Protein AF-A0A535J4G8-F1 (afdb_monomer_lite)

Secondary structure (DSSP, 8-state):
---HHHHHHHHHHHHHTTT--S--EEE---SS-SHHHHHHHHH-TTSEEE-

Structure (mmCIF, N/CA/C/O backbone):
data_AF-A0A535J4G8-F1
#
_entry.id   AF-A0A535J4G8-F1
#
loop_
_atom_site.group_PDB
_atom_site.id
_atom_site.type_symbol
_atom_site.label_atom_id
_atom_site.label_alt_id
_atom_site.label_comp_id
_atom_site.label_asym_id
_atom_site.label_entity_id
_atom_site.label_seq_id
_atom_site.pdbx_PDB_ins_code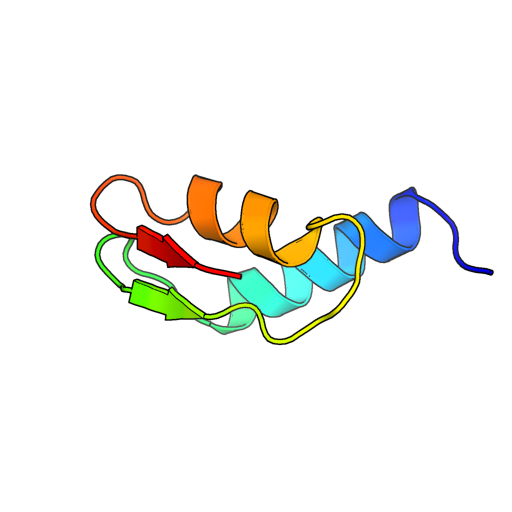
_atom_site.Cartn_x
_atom_site.Cartn_y
_atom_site.Cartn_z
_atom_site.occupancy
_atom_site.B_iso_or_equiv
_atom_site.auth_seq_id
_atom_site.auth_comp_id
_atom_site.auth_asym_id
_atom_site.auth_atom_id
_atom_site.pdbx_PDB_model_num
ATOM 1 N N . MET A 1 1 ? 11.548 -6.121 -16.445 1.00 43.31 1 MET A N 1
ATOM 2 C CA . MET 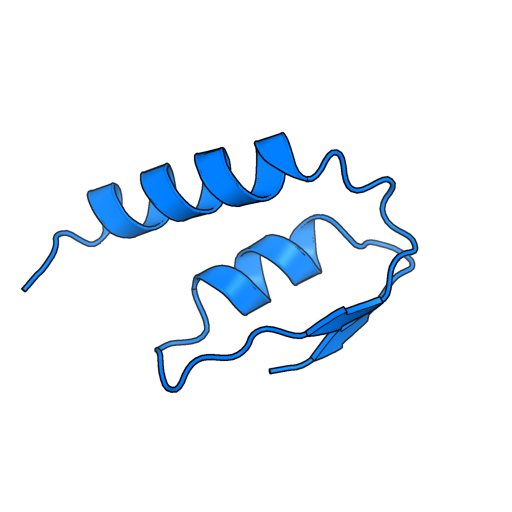A 1 1 ? 12.801 -5.854 -15.702 1.00 43.31 1 MET A CA 1
ATOM 3 C C . MET A 1 1 ? 12.757 -4.397 -15.257 1.00 43.31 1 MET A C 1
ATOM 5 O O . MET A 1 1 ? 12.721 -3.528 -16.108 1.00 43.31 1 MET A O 1
ATOM 9 N N . GLY A 1 2 ? 12.600 -4.112 -13.964 1.00 60.44 2 GLY A N 1
ATOM 10 C CA . GLY A 1 2 ? 12.455 -2.736 -13.465 1.00 60.44 2 GLY A CA 1
ATOM 11 C C . GLY A 1 2 ? 13.074 -2.628 -12.082 1.00 60.44 2 GLY A C 1
ATOM 12 O O . GLY A 1 2 ? 12.874 -3.530 -11.263 1.00 60.44 2 GLY A O 1
ATOM 13 N N . SER A 1 3 ? 13.858 -1.583 -11.832 1.00 81.38 3 SER A N 1
ATOM 14 C CA . SER A 1 3 ? 14.587 -1.414 -10.573 1.00 81.38 3 SER A CA 1
ATOM 15 C C . SER A 1 3 ? 13.625 -1.362 -9.380 1.00 81.38 3 SER A C 1
ATOM 17 O O . SER A 1 3 ? 12.490 -0.892 -9.487 1.00 81.38 3 SER A O 1
ATOM 19 N N . ARG A 1 4 ? 14.061 -1.870 -8.222 1.00 79.88 4 ARG A N 1
ATOM 20 C CA . ARG A 1 4 ? 13.269 -1.825 -6.980 1.00 79.88 4 ARG A CA 1
ATOM 21 C C . ARG A 1 4 ? 12.882 -0.387 -6.622 1.00 79.88 4 ARG A C 1
ATOM 23 O O . ARG A 1 4 ? 11.759 -0.155 -6.201 1.00 79.88 4 ARG A O 1
ATOM 30 N N . VAL A 1 5 ? 13.787 0.562 -6.860 1.00 85.69 5 VAL A N 1
ATOM 31 C CA . VAL A 1 5 ? 13.582 1.994 -6.606 1.00 85.69 5 VAL A CA 1
ATOM 32 C C . VAL A 1 5 ? 12.497 2.579 -7.512 1.00 85.69 5 VAL A C 1
ATOM 34 O O . VAL A 1 5 ? 11.582 3.221 -7.008 1.00 85.69 5 VAL A O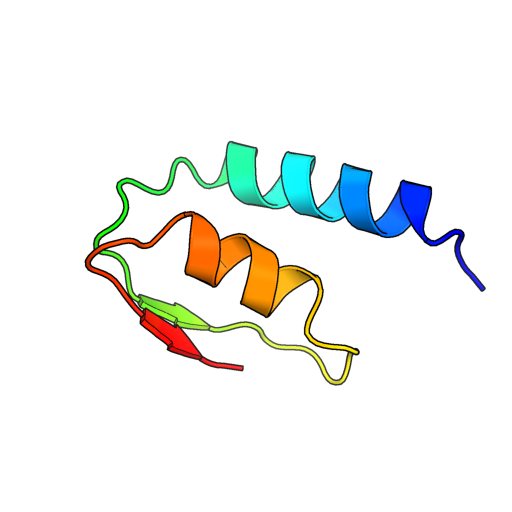 1
ATOM 37 N N . GLY A 1 6 ? 12.527 2.294 -8.821 1.00 88.44 6 GLY A N 1
ATOM 38 C CA . GLY A 1 6 ? 11.523 2.817 -9.755 1.00 88.44 6 GLY A CA 1
ATOM 39 C C . GLY A 1 6 ? 10.104 2.364 -9.408 1.00 88.44 6 GLY A C 1
ATOM 40 O O . GLY A 1 6 ? 9.170 3.159 -9.442 1.00 88.44 6 GLY A O 1
ATOM 41 N N . LYS A 1 7 ? 9.947 1.108 -8.969 1.00 87.31 7 LYS A N 1
ATOM 42 C CA . LYS A 1 7 ? 8.647 0.586 -8.515 1.00 87.31 7 LYS A CA 1
ATOM 43 C C . LYS A 1 7 ? 8.122 1.295 -7.264 1.00 87.31 7 LYS A C 1
ATOM 45 O O . LYS A 1 7 ? 6.916 1.464 -7.134 1.00 87.31 7 LYS A O 1
ATOM 50 N N . MET A 1 8 ? 9.009 1.691 -6.352 1.00 90.44 8 MET A N 1
ATOM 51 C CA . MET A 1 8 ? 8.628 2.414 -5.133 1.00 90.44 8 MET A CA 1
ATOM 52 C C . MET A 1 8 ? 8.204 3.846 -5.459 1.00 90.44 8 MET A C 1
ATOM 54 O O . MET A 1 8 ? 7.182 4.293 -4.952 1.00 90.44 8 MET A O 1
ATOM 58 N N . TRP A 1 9 ? 8.934 4.521 -6.352 1.00 92.88 9 TRP A N 1
ATOM 59 C CA . TRP A 1 9 ? 8.588 5.874 -6.783 1.00 92.88 9 TRP A CA 1
ATOM 60 C C . TRP A 1 9 ? 7.230 5.916 -7.491 1.00 92.88 9 TRP A C 1
ATOM 62 O O . TRP A 1 9 ? 6.357 6.673 -7.088 1.00 92.88 9 TRP A O 1
ATOM 72 N N . ILE A 1 10 ? 7.007 5.025 -8.466 1.00 92.69 10 ILE A N 1
ATOM 73 C CA . ILE A 1 10 ? 5.724 4.932 -9.183 1.00 92.69 10 ILE A CA 1
ATOM 74 C C . ILE A 1 10 ? 4.576 4.632 -8.217 1.00 92.69 10 ILE A C 1
ATOM 76 O O . ILE A 1 10 ? 3.520 5.250 -8.308 1.00 92.69 10 ILE A O 1
ATOM 80 N N . ARG A 1 11 ? 4.780 3.704 -7.274 1.00 94.50 11 ARG A N 1
ATOM 81 C CA . ARG A 1 11 ? 3.793 3.399 -6.236 1.00 94.50 11 ARG A CA 1
ATOM 82 C C . ARG A 1 11 ? 3.413 4.651 -5.451 1.00 94.50 11 ARG A C 1
ATOM 84 O O . ARG A 1 11 ? 2.227 4.894 -5.268 1.00 94.50 11 ARG A O 1
ATOM 91 N N . ASP A 1 12 ? 4.395 5.400 -4.958 1.00 94.81 12 ASP A N 1
ATOM 92 C CA . ASP A 1 12 ? 4.119 6.583 -4.143 1.00 94.81 12 ASP A CA 1
ATOM 93 C C . ASP A 1 12 ? 3.413 7.661 -4.967 1.00 94.81 12 ASP A C 1
ATOM 95 O O . ASP A 1 12 ? 2.359 8.122 -4.546 1.00 94.81 12 ASP A O 1
ATOM 99 N N . SER A 1 13 ? 3.869 7.942 -6.191 1.00 95.31 13 SER A N 1
ATOM 100 C CA . SER A 1 13 ? 3.186 8.890 -7.083 1.00 95.31 13 SER A CA 1
ATOM 101 C C . SER A 1 13 ? 1.733 8.505 -7.380 1.00 95.31 13 SER A C 1
ATOM 103 O O . SER A 1 13 ? 0.860 9.370 -7.374 1.00 95.31 13 SER A O 1
ATOM 105 N N . LEU A 1 14 ? 1.454 7.220 -7.622 1.00 94.12 14 LEU A N 1
ATOM 106 C CA . LEU A 1 14 ? 0.090 6.741 -7.857 1.00 94.12 14 LEU A CA 1
ATOM 107 C C . LEU A 1 14 ? -0.787 6.891 -6.611 1.00 94.12 14 LEU A C 1
ATOM 109 O O . LEU A 1 14 ? -1.901 7.393 -6.708 1.00 94.12 14 LEU A O 1
ATOM 113 N N . LEU A 1 15 ? -0.295 6.460 -5.448 1.00 95.12 15 LEU A N 1
ATOM 114 C CA . LEU A 1 15 ? -1.073 6.489 -4.209 1.00 95.12 15 LEU A CA 1
ATOM 115 C C . LEU A 1 15 ? -1.302 7.910 -3.691 1.00 95.12 15 LEU A C 1
ATOM 117 O O . LEU A 1 15 ? -2.369 8.190 -3.151 1.00 95.12 15 LEU A O 1
ATOM 121 N N . ASP A 1 16 ? -0.330 8.801 -3.870 1.00 95.25 16 ASP A N 1
ATOM 122 C CA . ASP A 1 16 ? -0.453 10.196 -3.456 1.00 95.25 16 ASP A CA 1
ATOM 123 C C . ASP A 1 16 ? -1.500 10.929 -4.315 1.00 95.25 16 ASP A C 1
ATOM 125 O O . ASP A 1 16 ? -2.268 11.736 -3.794 1.00 95.25 16 ASP A O 1
ATOM 129 N N . GLY A 1 17 ? -1.626 10.570 -5.599 1.00 95.06 17 GLY A N 1
ATOM 130 C CA . GLY A 1 17 ? -2.659 11.105 -6.495 1.00 95.06 17 GLY A CA 1
ATOM 131 C C . GLY A 1 17 ? -4.092 10.650 -6.183 1.00 95.06 17 GLY A C 1
ATOM 132 O O . GLY A 1 17 ? -5.040 11.268 -6.661 1.00 95.06 17 GLY A O 1
ATOM 133 N N . LEU A 1 18 ? -4.276 9.598 -5.376 1.00 92.94 18 LEU A N 1
ATOM 134 C CA . LEU A 1 18 ? -5.605 9.107 -4.982 1.00 92.94 18 LEU A CA 1
ATOM 135 C C . LEU A 1 18 ? -6.217 9.882 -3.809 1.00 92.94 18 LEU A C 1
ATOM 137 O O . LEU A 1 18 ? -7.395 9.689 -3.517 1.00 92.94 18 LEU A O 1
ATOM 141 N N . HIS A 1 19 ? -5.440 10.740 -3.136 1.00 93.44 19 HIS A N 1
ATOM 142 C CA . HIS A 1 19 ? -5.886 11.532 -1.983 1.00 93.44 19 HIS A CA 1
ATOM 143 C C . HIS A 1 19 ? -6.643 10.705 -0.923 1.00 93.44 19 HIS A C 1
ATOM 145 O O . HIS A 1 19 ? -7.689 11.122 -0.419 1.00 93.44 19 HIS A O 1
ATOM 151 N N . LEU A 1 20 ? -6.113 9.519 -0.598 1.00 94.75 20 LEU A N 1
ATOM 152 C CA . LEU A 1 20 ? -6.694 8.619 0.401 1.00 94.75 20 LEU A CA 1
ATOM 153 C C . LEU A 1 20 ? -6.770 9.311 1.768 1.00 94.75 20 LEU A C 1
ATOM 155 O O . LEU A 1 20 ? -5.790 9.893 2.237 1.00 94.75 20 LEU A O 1
ATOM 159 N N . ARG A 1 21 ? -7.929 9.223 2.419 1.00 95.81 21 ARG A N 1
ATOM 160 C CA . ARG A 1 21 ? -8.196 9.801 3.744 1.00 95.81 21 ARG A CA 1
ATOM 161 C C . ARG A 1 21 ? -7.903 8.823 4.870 1.00 95.81 21 ARG A C 1
ATOM 163 O O . ARG A 1 21 ? -7.764 9.232 6.019 1.00 95.81 21 ARG A O 1
ATOM 170 N N . GLY A 1 22 ? -7.793 7.543 4.544 1.00 96.81 22 GLY A N 1
ATOM 171 C CA . GLY A 1 22 ? -7.313 6.514 5.445 1.00 96.81 22 GLY A CA 1
ATOM 172 C C . GLY A 1 22 ? -8.370 5.534 5.940 1.00 96.81 22 GLY A C 1
ATOM 173 O O . GLY A 1 22 ? -8.047 4.645 6.728 1.00 96.81 22 GLY A O 1
ATOM 174 N N . ASN A 1 23 ? -9.614 5.683 5.500 1.00 97.75 23 ASN A N 1
ATOM 175 C CA . ASN A 1 23 ? -10.762 4.868 5.898 1.00 97.75 23 ASN A CA 1
ATOM 176 C C . ASN A 1 23 ? -11.433 4.168 4.706 1.00 97.75 23 ASN A C 1
ATOM 178 O O . ASN A 1 23 ? -12.489 3.555 4.850 1.00 97.75 23 ASN A O 1
ATOM 182 N N . GLU A 1 24 ? -10.831 4.258 3.523 1.00 97.69 24 GLU A N 1
ATOM 183 C CA . GLU A 1 24 ? -11.333 3.643 2.306 1.00 97.69 24 GLU A CA 1
ATOM 184 C C . GLU A 1 24 ? -11.069 2.130 2.263 1.00 97.69 24 GLU A C 1
ATOM 186 O O . GLU A 1 24 ? -10.215 1.586 2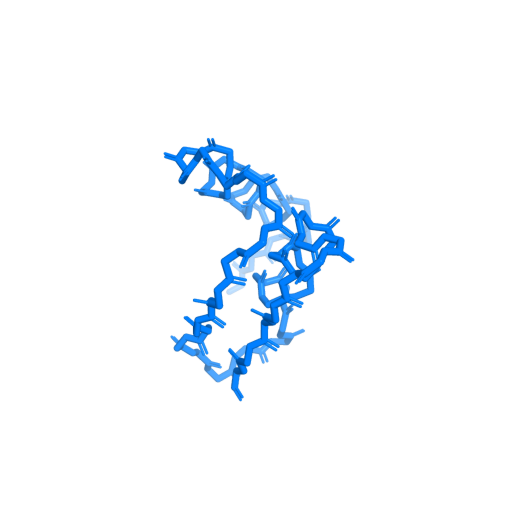.967 1.00 97.69 24 GLU A O 1
ATOM 191 N N . THR A 1 25 ? -11.801 1.440 1.385 1.00 97.69 25 THR A N 1
ATOM 192 C CA . THR A 1 25 ? -11.471 0.074 0.962 1.00 97.69 25 THR A CA 1
ATOM 193 C C . THR A 1 25 ? -10.885 0.121 -0.445 1.00 97.69 25 THR A C 1
ATOM 195 O O . THR A 1 25 ? -11.550 0.580 -1.370 1.00 97.69 25 THR A O 1
ATOM 198 N N . VAL A 1 26 ? -9.647 -0.340 -0.605 1.00 96.12 26 VAL A N 1
ATOM 199 C CA . VAL A 1 26 ? -8.907 -0.351 -1.875 1.00 96.12 26 VAL A CA 1
ATOM 200 C C . VAL A 1 26 ? -8.735 -1.786 -2.368 1.00 96.12 26 VAL A C 1
ATOM 202 O O . VAL A 1 26 ? -8.383 -2.665 -1.585 1.00 96.12 26 VAL A O 1
ATOM 205 N N . LEU A 1 27 ? -8.954 -2.006 -3.667 1.00 96.50 27 LEU A N 1
ATOM 206 C CA . LEU A 1 27 ? -8.682 -3.266 -4.363 1.00 96.50 27 LEU A CA 1
ATOM 207 C C . LEU A 1 27 ? -7.448 -3.100 -5.268 1.00 96.50 27 LEU A C 1
ATOM 209 O O . LEU A 1 27 ? -7.473 -2.279 -6.184 1.00 96.50 27 LEU A O 1
ATOM 213 N N . ASP A 1 28 ? -6.385 -3.865 -5.024 1.00 94.25 28 ASP A N 1
ATOM 214 C CA . ASP A 1 28 ? -5.217 -3.973 -5.901 1.00 94.25 28 ASP A CA 1
ATOM 215 C C . ASP A 1 28 ? -5.471 -5.060 -6.947 1.00 94.25 28 ASP A C 1
ATOM 217 O O . ASP A 1 28 ? -5.499 -6.246 -6.638 1.00 94.25 28 ASP A O 1
ATOM 221 N N . VAL A 1 29 ? -5.674 -4.666 -8.201 1.00 92.81 29 VAL A N 1
ATOM 222 C CA . VAL A 1 29 ? -5.901 -5.616 -9.297 1.00 92.81 29 VAL A CA 1
ATOM 223 C C . VAL A 1 29 ? -4.571 -5.877 -9.999 1.00 92.81 29 VAL A C 1
ATOM 225 O O . VAL A 1 29 ? -4.230 -5.221 -10.984 1.00 92.81 29 VAL A O 1
ATOM 228 N N . GLY A 1 30 ? -3.798 -6.840 -9.493 1.00 88.94 30 GLY A N 1
ATOM 229 C CA . GLY A 1 30 ? -2.530 -7.226 -10.110 1.00 88.94 30 GLY A CA 1
ATOM 230 C C . GLY A 1 30 ? -1.911 -8.499 -9.537 1.00 88.94 30 GLY A C 1
ATOM 231 O O . GLY A 1 30 ? -1.927 -8.737 -8.340 1.00 88.94 30 GLY A O 1
ATOM 232 N N . CYS A 1 31 ? -1.265 -9.303 -10.385 1.00 87.88 31 CYS A N 1
ATOM 233 C CA . CYS A 1 31 ? -0.590 -10.550 -9.987 1.00 87.88 31 CYS A CA 1
ATOM 234 C C . CYS A 1 31 ? 0.840 -10.336 -9.438 1.00 87.88 31 CYS A C 1
ATOM 236 O O . CYS A 1 31 ? 1.706 -11.203 -9.550 1.00 87.88 31 CYS A O 1
ATOM 238 N N . GLY A 1 32 ? 1.137 -9.128 -8.956 1.00 87.06 32 GLY A N 1
ATOM 239 C CA . GLY A 1 32 ? 2.486 -8.698 -8.599 1.00 87.06 32 GLY A CA 1
ATOM 240 C C . GLY A 1 32 ? 2.927 -9.125 -7.196 1.00 87.06 32 GLY A C 1
ATOM 241 O O . GLY A 1 32 ? 2.270 -9.879 -6.496 1.00 87.06 32 GLY A O 1
ATOM 242 N N . HIS A 1 33 ? 4.044 -8.556 -6.736 1.00 88.56 33 HIS A N 1
ATOM 243 C CA . HIS A 1 33 ? 4.596 -8.805 -5.394 1.00 88.56 33 HIS A CA 1
ATOM 244 C C . HIS A 1 33 ? 3.907 -7.969 -4.291 1.00 88.56 33 HIS A C 1
ATOM 246 O O . HIS A 1 33 ? 4.521 -7.673 -3.269 1.00 88.56 33 HIS A O 1
ATOM 252 N N . GLY A 1 34 ? 2.687 -7.477 -4.535 1.00 92.12 34 GLY A N 1
ATOM 253 C CA . GLY A 1 34 ? 1.934 -6.650 -3.584 1.00 92.12 34 GLY A CA 1
ATOM 254 C C . GLY A 1 34 ? 2.547 -5.279 -3.269 1.00 92.12 34 GLY A C 1
ATOM 255 O O . GLY A 1 34 ? 2.223 -4.683 -2.247 1.00 92.12 34 GLY A O 1
ATOM 256 N N . VAL A 1 35 ? 3.453 -4.750 -4.103 1.00 94.12 35 VAL A N 1
ATOM 257 C CA . VAL A 1 35 ? 4.120 -3.456 -3.835 1.00 94.12 35 VAL A CA 1
ATOM 258 C C . VAL A 1 35 ? 3.107 -2.310 -3.741 1.00 94.12 35 VAL A C 1
ATOM 260 O O . VAL A 1 35 ? 3.271 -1.434 -2.887 1.00 94.12 35 VAL A O 1
ATOM 263 N N . LEU A 1 36 ? 2.072 -2.328 -4.588 1.00 93.75 36 LEU A N 1
ATOM 264 C CA . LEU A 1 36 ? 0.995 -1.340 -4.569 1.00 93.75 36 LEU A CA 1
ATOM 265 C C . LEU A 1 36 ? 0.038 -1.602 -3.401 1.00 93.75 36 LEU A C 1
ATOM 267 O O . LEU A 1 36 ? -0.144 -0.699 -2.585 1.00 93.75 36 LEU A O 1
ATOM 271 N N . LEU A 1 37 ? -0.443 -2.844 -3.240 1.00 95.81 37 LEU A N 1
ATOM 272 C CA . LEU A 1 37 ? -1.276 -3.265 -2.109 1.00 95.81 37 LEU A CA 1
ATOM 273 C C . LEU A 1 37 ? -0.702 -2.862 -0.741 1.00 95.81 37 LEU A C 1
ATOM 275 O O . LEU A 1 37 ? -1.384 -2.229 0.062 1.00 95.81 37 LEU A O 1
ATOM 279 N N . ILE A 1 38 ? 0.571 -3.173 -0.474 1.00 96.06 38 ILE A N 1
ATOM 280 C CA . ILE A 1 38 ? 1.233 -2.849 0.801 1.00 96.06 38 ILE A CA 1
ATOM 281 C C . ILE A 1 38 ? 1.362 -1.330 0.977 1.00 96.06 38 ILE A C 1
ATOM 283 O O . ILE A 1 38 ? 1.237 -0.816 2.089 1.00 96.06 38 ILE A O 1
ATOM 287 N N . GLY A 1 39 ? 1.627 -0.596 -0.107 1.00 95.81 39 GLY A N 1
ATOM 288 C CA . GLY A 1 39 ? 1.674 0.865 -0.077 1.00 95.81 39 GLY A CA 1
ATOM 289 C C . GLY A 1 39 ? 0.325 1.494 0.261 1.00 95.81 39 GLY A C 1
ATOM 290 O O . GLY A 1 39 ? 0.287 2.442 1.046 1.00 95.81 39 GLY A O 1
ATOM 291 N N . ALA A 1 40 ? -0.756 0.958 -0.312 1.00 96.50 40 ALA A N 1
ATOM 292 C CA . ALA A 1 40 ? -2.121 1.390 -0.045 1.00 96.50 40 ALA A CA 1
ATOM 293 C C . ALA A 1 40 ? -2.512 1.077 1.403 1.00 96.50 40 ALA A C 1
ATOM 295 O O . ALA A 1 40 ? -2.933 1.975 2.123 1.00 96.50 40 ALA A O 1
ATOM 296 N N . ALA A 1 41 ? -2.265 -0.151 1.873 1.00 97.06 41 ALA A N 1
ATOM 297 C CA . ALA A 1 41 ? -2.572 -0.570 3.241 1.00 97.06 41 ALA A CA 1
ATOM 298 C C . ALA A 1 41 ? -1.955 0.364 4.296 1.00 97.06 41 ALA A C 1
ATOM 300 O O . ALA A 1 41 ? -2.615 0.746 5.257 1.00 97.06 41 ALA A O 1
ATOM 301 N N . LYS A 1 42 ? -0.706 0.804 4.089 1.00 96.75 42 LYS A N 1
ATOM 302 C CA . LYS A 1 42 ? -0.025 1.747 4.994 1.00 96.75 42 LYS A CA 1
ATOM 303 C C . LYS A 1 42 ? -0.679 3.128 5.068 1.00 96.75 42 LYS A C 1
ATOM 305 O O . LYS A 1 42 ? -0.508 3.810 6.072 1.00 96.75 42 LYS A O 1
ATOM 310 N N . ARG A 1 43 ? -1.389 3.550 4.020 1.00 96.50 43 ARG A N 1
ATOM 311 C CA . ARG A 1 43 ? -2.113 4.830 3.962 1.00 96.50 43 ARG A CA 1
ATOM 312 C C . ARG A 1 43 ? -3.556 4.712 4.467 1.00 96.50 43 ARG A C 1
ATOM 314 O O . ARG A 1 43 ? -4.227 5.730 4.559 1.00 96.50 43 ARG A O 1
ATOM 321 N N . LEU A 1 44 ? -4.017 3.506 4.815 1.00 97.62 44 LEU A N 1
ATOM 322 C CA . LEU A 1 44 ? -5.385 3.200 5.245 1.00 97.62 44 LEU A CA 1
ATOM 323 C C . LEU A 1 44 ? -5.441 2.737 6.716 1.00 97.62 44 LEU A C 1
ATOM 325 O O . LEU A 1 44 ? -5.804 1.591 6.975 1.00 97.62 44 LEU A O 1
ATOM 329 N N . PRO A 1 45 ? -5.099 3.589 7.706 1.00 96.69 45 PRO A N 1
ATOM 330 C CA . PRO A 1 45 ? -5.047 3.202 9.121 1.00 96.69 45 PRO A CA 1
ATOM 331 C C . PRO A 1 45 ? -6.378 2.691 9.694 1.00 96.69 45 PRO A C 1
ATOM 333 O O . PRO A 1 45 ? -6.372 1.949 10.672 1.00 96.69 45 PRO A O 1
ATOM 336 N N . GLN A 1 46 ? -7.509 3.093 9.113 1.00 97.56 46 GLN A N 1
ATOM 337 C CA . GLN A 1 46 ? -8.857 2.663 9.504 1.00 97.56 46 GLN A CA 1
ATOM 338 C C . GLN A 1 46 ? -9.597 1.971 8.349 1.00 97.56 46 GLN A C 1
ATOM 340 O O . GLN A 1 46 ? -10.784 1.670 8.456 1.00 97.56 46 GLN A O 1
ATOM 345 N N . GLY A 1 47 ? -8.909 1.760 7.229 1.00 96.25 47 GLY A N 1
ATOM 346 C CA . GLY A 1 47 ? -9.465 1.208 6.006 1.00 96.25 47 GLY A CA 1
ATOM 347 C C . GLY A 1 47 ? -9.014 -0.227 5.768 1.00 96.25 47 GLY A C 1
ATOM 348 O O . GLY A 1 47 ? -8.512 -0.916 6.659 1.00 96.25 47 GLY A O 1
ATOM 349 N N . LYS A 1 48 ? -9.207 -0.696 4.537 1.00 97.56 48 LYS A N 1
ATOM 350 C CA . LYS A 1 48 ? -8.805 -2.039 4.110 1.00 97.56 48 LYS A CA 1
ATOM 351 C C . LYS A 1 48 ? -8.161 -1.985 2.737 1.00 97.56 48 LYS A C 1
ATOM 353 O O . LYS A 1 48 ? -8.624 -1.269 1.860 1.00 97.56 48 LYS A O 1
ATOM 358 N N . ALA A 1 49 ? -7.128 -2.789 2.537 1.00 97.19 49 ALA A N 1
ATOM 359 C CA . ALA A 1 49 ? -6.567 -3.047 1.221 1.00 97.19 49 ALA A CA 1
ATOM 360 C C . ALA A 1 49 ? -6.703 -4.545 0.930 1.00 97.19 49 ALA A C 1
ATOM 362 O O . ALA A 1 49 ? -6.311 -5.371 1.754 1.00 97.19 49 ALA A O 1
ATOM 363 N N . VAL A 1 50 ? -7.284 -4.881 -0.215 1.00 96.75 50 VAL A N 1
ATOM 364 C CA . VAL A 1 50 ? -7.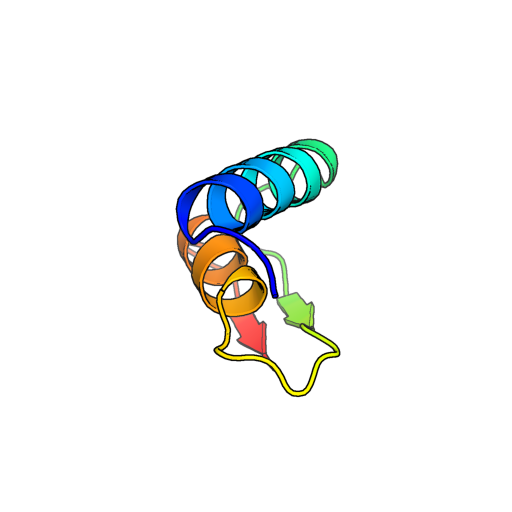501 -6.249 -0.702 1.00 96.75 50 VAL A CA 1
ATOM 365 C C . VAL A 1 50 ? -6.785 -6.371 -2.038 1.00 96.75 50 VAL A C 1
ATOM 367 O O . VAL A 1 50 ? -6.803 -5.414 -2.801 1.00 96.75 50 VAL A O 1
ATOM 370 N N . GLY A 1 51 ? -6.145 -7.498 -2.323 1.00 91.44 51 GLY A N 1
ATOM 371 C CA . GLY A 1 51 ? -5.505 -7.766 -3.613 1.00 91.44 51 GLY A CA 1
ATOM 372 C C . GLY A 1 51 ? -5.71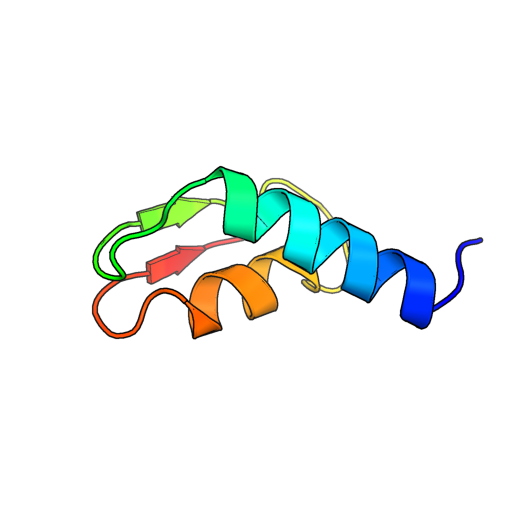7 -9.200 -4.047 1.00 91.44 51 GLY A C 1
ATOM 373 O O . GLY A 1 51 ? -6.168 -9.996 -3.189 1.00 91.44 51 GLY A O 1
#

Sequence (51 aa):
MGSRVGKMWIRDSLLDGLHLRGNETVLDVGCGHGVLLIGAAKRLPQGKAVG

Radius of gyration: 10.82 Å; chains: 1; bounding box: 26×22×25 Å

Foldseek 3Di:
DDDPVVLLVVLCVVLVVVVDPQAEEAEDPDPDPCSNQVSNNVSRPNHYGHD

pLDDT: mean 91.98, std 9.23, range [43.31, 97.75]